Protein AF-A0A848GZ27-F1 (afdb_monomer_lite)

pLDDT: mean 89.1, std 12.74, range [47.84, 98.56]

Foldseek 3Di:
DLVVLVVQLVVLVVVLVVLVVVLVVLVVVLVVLVVVLVVLVVVVVVCPVPPPCPVVVVVSVVVSVVSVVVSVVSVVVSVVSVVVSVVSVVVSVVSVVVSVVVVVVVVVVVVVVVVVVVVVVVVVVVVVVVVVVVVVVVVPDD

Structure (mmCIF, N/CA/C/O backbone):
data_AF-A0A848GZ27-F1
#
_entry.id   AF-A0A848GZ27-F1
#
loop_
_atom_site.group_PDB
_atom_site.id
_atom_site.type_symbol
_atom_site.label_atom_id
_atom_site.label_alt_id
_atom_site.label_comp_id
_atom_site.label_asym_id
_atom_site.label_entity_id
_atom_site.label_seq_id
_atom_site.pdbx_PDB_ins_code
_atom_site.Cartn_x
_atom_site.Cartn_y
_atom_site.Cartn_z
_atom_site.occupancy
_atom_site.B_iso_or_equiv
_atom_site.auth_seq_id
_atom_site.auth_comp_id
_atom_site.auth_asym_id
_atom_site.auth_atom_id
_atom_site.pdbx_PDB_model_num
ATOM 1 N N . MET A 1 1 ? -13.636 -11.643 19.137 1.00 69.69 1 MET A N 1
ATOM 2 C CA . MET A 1 1 ? -14.334 -11.100 17.943 1.00 69.69 1 MET A CA 1
ATOM 3 C C . MET A 1 1 ? -13.747 -9.765 17.494 1.00 69.69 1 MET A C 1
ATOM 5 O O . MET A 1 1 ? -13.347 -9.686 16.342 1.00 69.69 1 MET A O 1
ATOM 9 N N . ILE A 1 2 ? -13.640 -8.748 18.364 1.00 78.25 2 ILE A N 1
ATOM 10 C CA . ILE A 1 2 ? -12.998 -7.462 18.008 1.00 78.25 2 ILE A CA 1
ATOM 11 C C . ILE A 1 2 ? -11.499 -7.630 17.752 1.00 78.25 2 ILE A C 1
ATOM 13 O O . ILE A 1 2 ? -11.055 -7.267 16.674 1.00 78.25 2 ILE A O 1
ATOM 17 N N . GLU A 1 3 ? -10.761 -8.292 18.647 1.00 78.56 3 GLU A N 1
ATOM 18 C CA . GLU A 1 3 ? -9.326 -8.584 18.450 1.00 78.56 3 GLU A CA 1
ATOM 19 C C . GLU A 1 3 ? -9.059 -9.314 17.122 1.00 78.56 3 GLU A C 1
ATOM 21 O O . GLU A 1 3 ? -8.123 -9.012 16.389 1.00 78.56 3 GLU A O 1
ATOM 26 N N . THR A 1 4 ? -9.946 -10.243 16.755 1.00 89.19 4 THR A N 1
ATOM 27 C CA . THR A 1 4 ? -9.883 -10.957 15.475 1.00 89.19 4 THR A CA 1
ATOM 28 C C . THR A 1 4 ? -10.138 -10.021 14.287 1.00 89.19 4 THR A C 1
ATOM 30 O O . THR A 1 4 ? -9.472 -10.136 13.262 1.00 89.19 4 THR A O 1
ATOM 33 N N . ALA A 1 5 ? -11.077 -9.078 14.405 1.00 87.38 5 ALA A N 1
ATOM 34 C CA . ALA A 1 5 ? -11.359 -8.084 13.369 1.00 87.38 5 ALA A CA 1
ATOM 35 C C . ALA A 1 5 ? -10.232 -7.042 13.229 1.00 87.38 5 ALA A C 1
ATOM 37 O O . ALA A 1 5 ? -9.932 -6.614 12.114 1.00 87.38 5 ALA A O 1
ATOM 38 N N . GLU A 1 6 ? -9.586 -6.667 14.334 1.00 92.00 6 GLU A N 1
ATOM 39 C CA . GLU A 1 6 ? -8.403 -5.801 14.352 1.00 92.00 6 GLU A CA 1
ATOM 40 C C . GLU A 1 6 ? -7.229 -6.475 13.646 1.00 92.00 6 GLU A C 1
ATOM 42 O O . GLU A 1 6 ? -6.689 -5.898 12.702 1.00 92.00 6 GLU A O 1
ATOM 47 N N . ALA A 1 7 ? -6.934 -7.730 13.997 1.00 93.75 7 ALA A N 1
ATOM 48 C CA . ALA A 1 7 ? -5.888 -8.515 13.348 1.00 93.75 7 ALA A CA 1
ATOM 49 C C . ALA A 1 7 ? -6.121 -8.660 11.833 1.00 93.75 7 ALA A C 1
ATOM 51 O O . ALA A 1 7 ? -5.195 -8.480 11.044 1.00 93.75 7 ALA A O 1
ATOM 52 N N . VAL A 1 8 ? -7.360 -8.927 11.400 1.00 93.00 8 VAL A N 1
ATOM 53 C CA . VAL A 1 8 ? -7.707 -9.010 9.968 1.00 93.00 8 VAL A CA 1
ATOM 54 C C . VAL A 1 8 ? -7.505 -7.663 9.262 1.00 93.00 8 VAL A C 1
ATOM 56 O O . VAL A 1 8 ? -6.967 -7.620 8.153 1.00 93.00 8 VAL A O 1
ATOM 59 N N . ARG A 1 9 ? -7.890 -6.548 9.895 1.00 95.69 9 ARG A N 1
ATOM 60 C CA . ARG A 1 9 ? -7.654 -5.198 9.359 1.00 95.69 9 ARG A CA 1
ATOM 61 C C . ARG A 1 9 ? -6.160 -4.903 9.237 1.00 95.69 9 ARG A C 1
ATOM 63 O O . ARG A 1 9 ? -5.741 -4.352 8.219 1.00 95.69 9 ARG A O 1
ATOM 70 N N . ASP A 1 10 ? -5.365 -5.265 10.238 1.00 96.12 10 ASP A N 1
ATOM 71 C CA . ASP A 1 10 ? -3.919 -5.031 10.246 1.00 96.12 10 ASP A CA 1
ATOM 72 C C . ASP A 1 10 ? -3.204 -5.865 9.182 1.00 96.12 10 ASP A C 1
ATOM 74 O O . ASP A 1 10 ? -2.379 -5.339 8.434 1.00 96.12 10 ASP A O 1
ATOM 78 N N . GLN A 1 11 ? -3.595 -7.130 9.017 1.00 96.12 11 GLN A N 1
ATOM 79 C CA . GLN A 1 11 ? -3.123 -7.970 7.915 1.00 96.12 11 GLN A CA 1
ATOM 80 C C . GLN A 1 11 ? -3.475 -7.362 6.551 1.00 96.12 11 GLN A C 1
ATOM 82 O O . GLN A 1 11 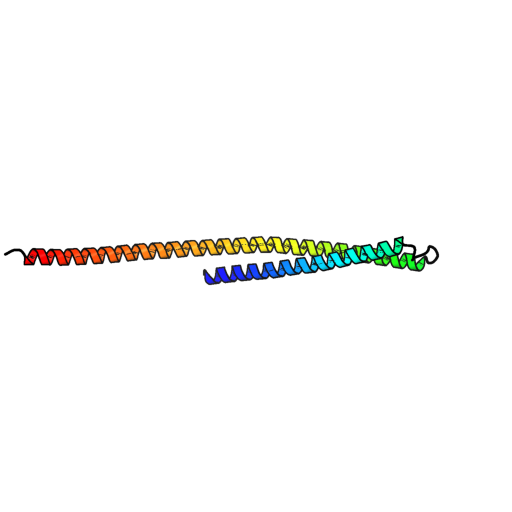? -2.624 -7.301 5.661 1.00 96.12 11 GLN A O 1
ATOM 87 N N . ALA A 1 12 ? -4.702 -6.856 6.383 1.00 96.00 12 ALA A N 1
ATOM 88 C CA . ALA A 1 12 ? -5.114 -6.205 5.143 1.00 96.00 12 ALA A CA 1
ATOM 89 C C . ALA A 1 12 ? -4.292 -4.935 4.850 1.00 96.00 12 ALA A C 1
ATOM 91 O O . ALA A 1 12 ? -3.931 -4.696 3.692 1.00 96.00 12 ALA A O 1
ATOM 92 N N . ALA A 1 13 ? -3.959 -4.154 5.883 1.00 97.19 13 ALA A N 1
ATOM 93 C CA . ALA A 1 13 ? -3.121 -2.963 5.774 1.00 97.19 13 ALA A CA 1
ATOM 94 C C . ALA A 1 13 ? -1.662 -3.307 5.431 1.00 97.19 13 ALA A C 1
ATOM 96 O O . ALA A 1 13 ? -1.078 -2.682 4.543 1.00 97.19 13 ALA A O 1
ATOM 97 N N . ALA A 1 14 ? -1.093 -4.333 6.069 1.00 98.12 14 ALA A N 1
ATOM 98 C CA . ALA A 1 14 ? 0.252 -4.820 5.771 1.00 98.12 14 ALA A CA 1
ATOM 99 C C . ALA A 1 14 ? 0.362 -5.321 4.321 1.00 98.12 14 ALA A C 1
ATOM 101 O O . ALA A 1 14 ? 1.283 -4.940 3.596 1.00 98.12 14 ALA A O 1
ATOM 102 N N . ALA A 1 15 ? -0.620 -6.098 3.856 1.00 97.44 15 ALA A N 1
ATOM 103 C CA . ALA A 1 15 ? -0.677 -6.558 2.470 1.00 97.44 15 ALA A CA 1
ATOM 104 C C . ALA A 1 15 ? -0.796 -5.391 1.471 1.00 97.44 15 ALA A C 1
ATOM 106 O O . ALA A 1 15 ? -0.139 -5.394 0.430 1.00 97.44 15 ALA A O 1
ATOM 107 N N . LEU A 1 16 ? -1.578 -4.352 1.792 1.00 98.38 16 LEU A N 1
ATOM 108 C CA . LEU A 1 16 ? -1.663 -3.148 0.962 1.00 98.38 16 LEU A CA 1
ATOM 109 C C . LEU A 1 16 ? -0.310 -2.426 0.853 1.00 98.38 16 LEU A C 1
ATOM 111 O O . LEU A 1 16 ? 0.061 -1.980 -0.234 1.00 98.38 16 LEU A O 1
ATOM 115 N N . ALA A 1 17 ? 0.430 -2.317 1.958 1.00 98.25 17 ALA A N 1
ATOM 116 C CA . ALA A 1 17 ? 1.757 -1.707 1.963 1.00 98.25 17 ALA A CA 1
ATOM 117 C C . ALA A 1 17 ? 2.737 -2.476 1.060 1.00 98.25 17 ALA A C 1
ATOM 119 O O . ALA A 1 17 ? 3.408 -1.868 0.224 1.00 98.25 17 ALA A O 1
ATOM 120 N N . GLN A 1 18 ? 2.746 -3.809 1.151 1.00 98.31 18 GLN A N 1
ATOM 121 C CA . GLN A 1 18 ? 3.568 -4.668 0.290 1.00 98.31 18 GLN A CA 1
ATOM 122 C C . GLN A 1 18 ? 3.211 -4.513 -1.195 1.00 98.31 18 GLN A C 1
ATOM 124 O O . GLN A 1 18 ? 4.099 -4.377 -2.038 1.00 98.31 18 GLN A O 1
ATOM 129 N N . LEU A 1 19 ? 1.918 -4.472 -1.536 1.00 98.25 19 LEU A N 1
ATOM 130 C CA . LEU A 1 19 ? 1.477 -4.270 -2.919 1.00 98.25 19 LEU A CA 1
ATOM 131 C C . LEU A 1 19 ? 1.902 -2.902 -3.469 1.00 98.25 19 LEU A C 1
ATOM 133 O O . LEU A 1 19 ? 2.356 -2.817 -4.609 1.00 98.25 19 LEU A O 1
ATOM 137 N N . ARG A 1 20 ? 1.810 -1.838 -2.662 1.00 98.31 20 ARG A N 1
ATOM 138 C CA . ARG A 1 20 ? 2.279 -0.496 -3.050 1.00 98.31 20 ARG A CA 1
ATOM 139 C C . ARG A 1 20 ? 3.784 -0.469 -3.300 1.00 98.31 20 ARG A C 1
ATOM 141 O O . ARG A 1 20 ? 4.222 0.110 -4.292 1.00 98.31 20 ARG A O 1
ATOM 148 N N . GLN A 1 21 ? 4.566 -1.134 -2.451 1.00 98.50 21 GLN A N 1
ATOM 149 C CA . GLN A 1 21 ? 6.005 -1.273 -2.663 1.00 98.50 21 GLN A CA 1
ATOM 150 C C . GLN A 1 21 ? 6.308 -2.025 -3.968 1.00 98.50 21 GLN A C 1
ATOM 152 O O . GLN A 1 21 ? 7.168 -1.597 -4.737 1.00 98.50 21 GLN A O 1
ATOM 157 N N . ALA A 1 22 ? 5.567 -3.096 -4.263 1.00 97.75 22 ALA A N 1
ATOM 158 C CA . ALA A 1 22 ? 5.722 -3.847 -5.505 1.00 97.75 22 ALA A CA 1
ATOM 159 C C . ALA A 1 22 ? 5.371 -3.012 -6.754 1.00 97.75 22 ALA A C 1
ATOM 161 O O . ALA A 1 22 ? 6.054 -3.125 -7.772 1.00 97.75 22 ALA A O 1
ATOM 162 N N . VAL A 1 23 ? 4.344 -2.151 -6.688 1.00 98.56 23 VAL A N 1
ATOM 163 C CA . VAL A 1 23 ? 4.041 -1.177 -7.756 1.00 98.56 23 VAL A CA 1
ATOM 164 C C . VAL A 1 23 ? 5.207 -0.206 -7.945 1.00 98.56 23 VAL A C 1
ATOM 166 O O . VAL A 1 23 ? 5.670 -0.035 -9.069 1.00 98.56 23 VAL A O 1
ATOM 169 N N . ALA A 1 24 ? 5.732 0.378 -6.864 1.00 98.38 24 ALA A N 1
ATOM 170 C CA . ALA A 1 24 ? 6.835 1.340 -6.934 1.00 98.38 24 ALA A CA 1
ATOM 171 C C . ALA A 1 24 ? 8.111 0.734 -7.549 1.00 98.38 24 ALA A C 1
ATOM 173 O O . ALA A 1 24 ? 8.764 1.353 -8.391 1.00 98.38 24 ALA A O 1
ATOM 174 N N . GLN A 1 25 ? 8.442 -0.504 -7.176 1.00 98.25 25 GLN A N 1
ATOM 175 C CA . GLN A 1 25 ? 9.552 -1.250 -7.773 1.00 98.25 25 GLN A CA 1
ATOM 176 C C . GLN A 1 25 ? 9.317 -1.506 -9.265 1.00 98.25 25 GLN A C 1
ATOM 178 O O . GLN A 1 25 ? 10.207 -1.272 -10.080 1.00 98.25 25 GLN A O 1
ATOM 183 N N . ALA A 1 26 ? 8.110 -1.936 -9.642 1.00 97.81 26 ALA A N 1
ATOM 184 C CA . ALA A 1 26 ? 7.763 -2.181 -11.036 1.00 97.81 26 ALA A CA 1
ATOM 185 C C . ALA A 1 26 ? 7.824 -0.905 -11.892 1.00 97.81 26 ALA A C 1
ATOM 187 O O . ALA A 1 26 ? 8.339 -0.949 -13.010 1.00 97.81 26 ALA A O 1
ATOM 188 N N . ALA A 1 27 ? 7.350 0.222 -11.358 1.00 98.38 27 ALA A N 1
ATOM 189 C CA . ALA A 1 27 ? 7.414 1.525 -12.011 1.00 98.38 27 ALA A CA 1
ATOM 190 C C . ALA A 1 27 ? 8.864 2.014 -12.160 1.00 98.38 27 ALA A C 1
ATOM 192 O O . ALA A 1 27 ? 9.239 2.518 -13.213 1.00 98.38 27 ALA A O 1
ATOM 193 N N . THR A 1 28 ? 9.711 1.779 -11.153 1.00 98.50 28 THR A N 1
ATOM 194 C CA . THR A 1 28 ? 11.146 2.096 -11.228 1.00 98.50 28 THR A CA 1
ATOM 195 C C . THR A 1 28 ? 11.836 1.292 -12.331 1.00 98.50 28 THR A C 1
ATOM 197 O O . THR A 1 28 ? 12.620 1.840 -13.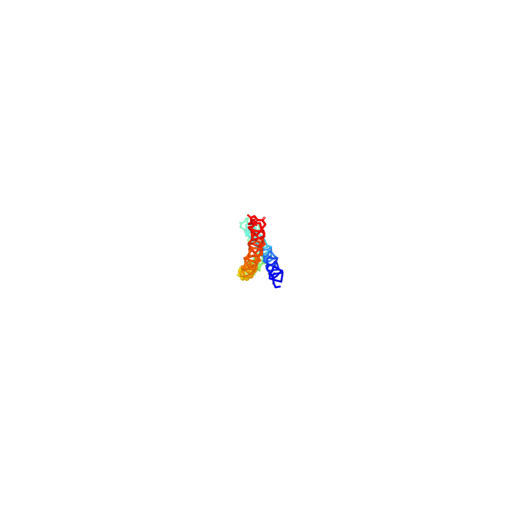101 1.00 98.50 28 THR A O 1
ATOM 200 N N . THR A 1 29 ? 11.539 -0.006 -12.447 1.00 97.81 29 THR A N 1
ATOM 201 C CA . THR A 1 29 ? 12.062 -0.836 -13.543 1.00 97.81 29 THR A CA 1
ATOM 202 C C . THR A 1 29 ? 11.572 -0.348 -14.904 1.00 97.81 29 THR A C 1
ATOM 204 O O . THR A 1 29 ? 12.365 -0.281 -15.839 1.00 97.81 29 THR A O 1
ATOM 207 N N . LEU A 1 30 ? 10.294 0.026 -15.016 1.00 98.44 30 LEU A N 1
ATOM 208 C CA . LEU A 1 30 ? 9.743 0.592 -16.246 1.00 98.44 30 LEU A CA 1
ATOM 209 C C . LEU A 1 30 ? 10.493 1.862 -16.661 1.00 98.44 30 LEU A C 1
ATOM 211 O O . LEU A 1 30 ? 10.924 1.955 -17.808 1.00 98.44 30 LEU A O 1
ATOM 215 N N . GLN A 1 31 ? 10.698 2.785 -15.720 1.00 98.25 31 GLN A N 1
ATOM 216 C CA . GLN A 1 31 ? 11.425 4.025 -15.972 1.00 98.25 31 GLN A CA 1
ATOM 217 C C . GLN A 1 31 ? 12.839 3.738 -16.487 1.00 98.25 31 GLN A C 1
ATOM 219 O O . GLN A 1 31 ? 13.233 4.263 -17.521 1.00 98.25 31 GLN A O 1
ATOM 224 N N . ARG A 1 32 ? 13.568 2.817 -15.843 1.00 97.62 32 ARG A N 1
ATOM 225 C CA . ARG A 1 32 ? 14.916 2.421 -16.285 1.00 97.62 32 ARG A CA 1
ATOM 226 C C . ARG A 1 32 ? 14.937 1.881 -17.715 1.00 97.62 32 ARG A C 1
ATOM 228 O O . ARG A 1 32 ? 15.853 2.200 -18.464 1.00 97.62 32 ARG A O 1
ATOM 235 N N . LEU A 1 33 ? 13.950 1.067 -18.099 1.00 96.81 33 LEU A N 1
ATOM 236 C CA . LEU A 1 33 ? 13.850 0.554 -19.470 1.00 96.81 33 LEU A CA 1
ATOM 237 C C . LEU A 1 33 ? 13.580 1.683 -20.474 1.00 96.81 33 LEU A C 1
ATOM 239 O O . LEU A 1 33 ? 14.169 1.694 -21.552 1.00 96.81 33 LEU A O 1
ATOM 243 N N . GLN A 1 34 ? 12.718 2.637 -20.117 1.00 97.00 34 GLN A N 1
ATOM 244 C CA . GLN A 1 34 ? 12.396 3.795 -20.954 1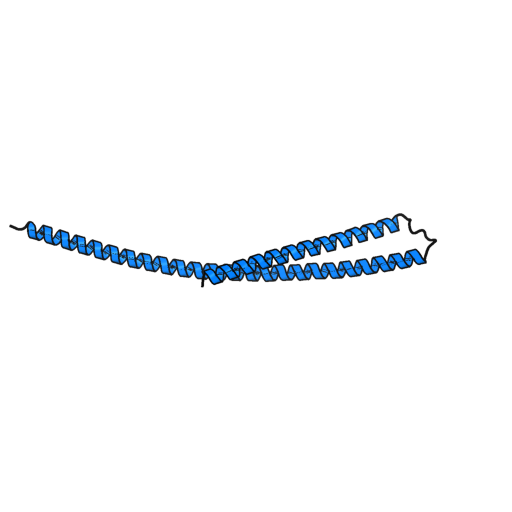.00 97.00 34 GLN A CA 1
ATOM 245 C C . GLN A 1 34 ? 13.593 4.740 -21.116 1.00 97.00 34 GLN A C 1
ATOM 247 O O . GLN A 1 34 ? 13.879 5.160 -22.237 1.00 97.00 34 GLN A O 1
ATOM 252 N N . ASP A 1 35 ? 14.321 5.013 -20.033 1.00 96.31 35 ASP A N 1
ATOM 253 C CA . ASP A 1 35 ? 15.534 5.836 -20.050 1.00 96.31 35 ASP A CA 1
ATOM 254 C C . ASP A 1 35 ? 16.609 5.190 -20.928 1.00 96.31 35 ASP A C 1
ATOM 256 O O . ASP A 1 35 ? 17.158 5.825 -21.829 1.00 96.31 35 ASP A O 1
ATOM 260 N N . PHE A 1 36 ? 16.848 3.890 -20.732 1.00 94.12 36 PHE A N 1
ATOM 261 C CA . PHE A 1 36 ? 17.817 3.139 -21.522 1.00 94.12 36 PHE A CA 1
ATOM 262 C C . PHE A 1 36 ? 17.446 3.110 -23.011 1.00 94.12 36 PHE A C 1
ATOM 264 O O . PHE A 1 36 ? 18.302 3.275 -23.880 1.00 94.12 36 PHE A O 1
ATOM 271 N N . ARG A 1 37 ? 16.153 2.981 -23.331 1.00 92.44 37 ARG A N 1
ATOM 272 C CA . ARG A 1 37 ? 15.663 3.081 -24.709 1.00 92.44 37 ARG A CA 1
ATOM 273 C C . ARG A 1 37 ? 15.944 4.454 -25.315 1.00 92.44 37 ARG A C 1
ATOM 275 O O . ARG A 1 37 ? 16.412 4.533 -26.451 1.00 92.44 37 ARG A O 1
ATOM 282 N N . ALA A 1 38 ? 15.644 5.527 -24.586 1.00 92.19 38 ALA A N 1
ATOM 283 C CA . ALA A 1 38 ? 15.886 6.888 -25.050 1.00 92.19 38 ALA A CA 1
ATOM 284 C C . ALA A 1 38 ? 17.378 7.116 -25.334 1.00 92.19 38 ALA A C 1
ATOM 286 O O . ALA A 1 38 ? 17.736 7.671 -26.374 1.00 92.19 38 ALA A O 1
ATOM 287 N N . GLU A 1 39 ? 18.246 6.601 -24.464 1.00 90.12 39 GLU A N 1
ATOM 288 C CA . GLU A 1 39 ? 19.693 6.635 -24.645 1.00 90.12 39 GLU A CA 1
ATOM 289 C C . GLU A 1 39 ? 20.142 5.861 -25.895 1.00 90.12 39 GLU A C 1
ATOM 291 O O . GLU A 1 39 ? 20.939 6.372 -26.688 1.00 90.12 39 GLU A O 1
ATOM 296 N N . CYS A 1 40 ? 19.604 4.655 -26.119 1.00 86.38 40 CYS A N 1
ATOM 297 C CA . CYS A 1 40 ? 19.878 3.892 -27.335 1.00 86.38 40 CYS A CA 1
ATOM 298 C C . CYS A 1 40 ? 19.528 4.701 -28.588 1.00 86.38 40 CYS A C 1
ATOM 300 O O . CYS A 1 40 ? 20.340 4.762 -29.514 1.00 86.38 40 CYS A O 1
ATOM 302 N N . LEU A 1 41 ? 18.344 5.319 -28.632 1.00 86.00 41 LEU A N 1
ATOM 303 C CA . LEU A 1 41 ? 17.882 6.093 -29.787 1.00 86.00 41 LEU A CA 1
ATOM 304 C C . LEU A 1 41 ? 18.738 7.344 -30.017 1.00 86.00 41 LEU A C 1
ATOM 306 O O . LEU A 1 41 ? 19.143 7.598 -31.153 1.00 86.00 41 LEU A O 1
ATOM 310 N N . ALA A 1 42 ? 19.096 8.068 -28.955 1.00 86.00 42 ALA A N 1
ATOM 311 C CA . ALA A 1 42 ? 19.969 9.238 -29.041 1.00 86.00 42 ALA A CA 1
ATOM 312 C C . ALA A 1 42 ? 21.350 8.894 -29.629 1.00 86.00 42 ALA A C 1
ATOM 314 O O . ALA A 1 42 ? 21.843 9.604 -30.506 1.00 86.00 42 ALA A O 1
ATOM 315 N N . ARG A 1 43 ? 21.947 7.765 -29.216 1.00 78.31 43 ARG A N 1
ATOM 316 C CA . ARG A 1 43 ? 23.229 7.281 -29.761 1.00 78.31 43 ARG A CA 1
ATOM 317 C C . ARG A 1 43 ? 23.145 6.934 -31.252 1.00 78.31 43 ARG A C 1
ATOM 319 O O . ARG A 1 43 ? 24.117 7.148 -31.969 1.00 78.31 43 ARG A O 1
ATOM 326 N N . SER A 1 44 ? 22.003 6.430 -31.727 1.00 71.19 44 SER A N 1
ATOM 327 C CA . SER A 1 44 ? 21.804 6.147 -33.159 1.00 71.19 44 SER A CA 1
ATOM 328 C C . SER A 1 44 ? 21.651 7.418 -34.000 1.00 71.19 44 SER A C 1
ATOM 330 O O . SER A 1 44 ? 22.234 7.511 -35.078 1.00 71.19 44 SER A O 1
ATOM 332 N N . ALA A 1 45 ? 20.937 8.424 -33.483 1.00 65.31 45 ALA A N 1
ATOM 333 C CA . ALA A 1 45 ? 20.732 9.704 -34.158 1.00 65.31 45 ALA A CA 1
ATOM 334 C C . ALA A 1 45 ? 22.024 10.537 -34.253 1.00 65.31 45 ALA A C 1
ATOM 336 O O . ALA A 1 45 ? 22.192 11.302 -35.198 1.00 65.31 45 ALA A O 1
ATOM 337 N N . ALA A 1 46 ? 22.958 10.354 -33.312 1.00 63.16 46 ALA A N 1
ATOM 338 C CA . ALA A 1 46 ? 24.262 11.021 -33.290 1.00 63.16 46 ALA A CA 1
ATOM 339 C C . ALA A 1 46 ? 25.270 10.505 -34.347 1.00 63.16 46 ALA A C 1
ATOM 341 O O . ALA A 1 46 ? 26.414 10.953 -34.363 1.00 63.16 46 ALA A O 1
ATOM 342 N N . GLY A 1 47 ? 24.871 9.588 -35.240 1.00 57.62 47 GLY A N 1
ATOM 343 C CA . GLY A 1 47 ? 25.659 9.201 -36.419 1.00 57.62 47 GLY A CA 1
ATOM 344 C C . GLY A 1 47 ? 26.771 8.175 -36.174 1.00 57.62 47 GLY A C 1
ATOM 345 O O . GLY A 1 47 ? 27.539 7.884 -37.087 1.00 57.62 47 GLY A O 1
ATOM 346 N N . THR A 1 48 ? 26.860 7.591 -34.975 1.00 55.72 48 THR A N 1
ATOM 347 C CA . THR A 1 48 ? 27.907 6.610 -34.625 1.00 55.72 48 THR A CA 1
ATOM 348 C C . THR A 1 48 ? 27.739 5.270 -35.355 1.00 55.72 48 THR A C 1
ATOM 350 O O . THR A 1 48 ? 28.719 4.571 -35.597 1.00 55.72 48 THR A O 1
ATOM 353 N N . LEU A 1 49 ? 26.511 4.917 -35.751 1.00 56.62 49 LEU A N 1
ATOM 354 C CA . LEU A 1 49 ? 26.221 3.816 -36.675 1.00 56.62 49 LEU A CA 1
ATOM 355 C C . LEU A 1 49 ? 26.168 4.391 -38.098 1.00 56.62 49 LEU A C 1
ATOM 357 O O . LEU A 1 49 ? 25.094 4.643 -38.641 1.00 56.62 49 LEU A O 1
ATOM 361 N N . GLY A 1 50 ? 27.336 4.699 -38.663 1.00 54.19 50 GLY A N 1
ATOM 362 C CA . GLY A 1 50 ? 27.453 5.205 -40.030 1.00 54.19 50 GLY A CA 1
ATOM 363 C C . GLY A 1 50 ? 26.841 4.242 -41.056 1.00 54.19 50 GLY A C 1
ATOM 364 O O . GLY A 1 50 ? 26.819 3.029 -40.854 1.00 54.19 50 GLY A O 1
ATOM 365 N N . ALA A 1 51 ? 26.380 4.786 -42.187 1.00 53.72 51 ALA A N 1
ATOM 366 C CA . ALA A 1 51 ? 25.714 4.080 -43.293 1.00 53.72 51 ALA A CA 1
ATOM 367 C C . ALA A 1 51 ? 26.515 2.917 -43.937 1.00 53.72 51 ALA A C 1
ATOM 369 O O . ALA A 1 51 ? 26.045 2.291 -44.883 1.00 53.72 51 ALA A O 1
ATOM 370 N N . THR A 1 52 ? 27.719 2.629 -43.445 1.00 55.62 52 THR A N 1
ATOM 371 C CA . THR A 1 52 ? 28.666 1.634 -43.954 1.00 55.62 52 THR A CA 1
ATOM 372 C C . THR A 1 52 ? 28.590 0.265 -43.265 1.00 55.62 52 THR A C 1
ATOM 374 O O . THR A 1 52 ? 29.151 -0.683 -43.808 1.00 55.62 52 THR A O 1
ATOM 377 N N . ASP A 1 53 ? 27.874 0.113 -42.141 1.00 66.50 53 ASP A N 1
ATOM 378 C CA . ASP A 1 53 ? 27.688 -1.184 -41.456 1.00 66.50 53 ASP A CA 1
ATOM 379 C C . ASP A 1 53 ? 26.201 -1.585 -41.344 1.00 66.50 53 ASP A C 1
ATOM 381 O O . ASP A 1 53 ? 25.529 -1.399 -40.324 1.00 66.50 53 ASP A O 1
ATOM 385 N N . GLY A 1 54 ? 25.665 -2.147 -42.432 1.00 64.88 54 GLY A N 1
ATOM 386 C CA . GLY A 1 54 ? 24.272 -2.606 -42.505 1.00 64.88 54 GLY A CA 1
ATOM 387 C C . GLY A 1 54 ? 23.939 -3.773 -41.563 1.00 64.88 54 GLY A C 1
ATOM 388 O O . GLY A 1 54 ? 22.792 -3.896 -41.128 1.00 64.88 54 GLY A O 1
ATOM 389 N N . ALA A 1 55 ? 24.925 -4.601 -41.198 1.00 69.56 55 ALA A N 1
ATOM 390 C CA . ALA A 1 55 ? 24.732 -5.702 -40.253 1.00 69.56 55 ALA A CA 1
ATOM 391 C C . ALA A 1 55 ? 24.595 -5.178 -38.812 1.00 69.56 55 ALA A C 1
ATOM 393 O O . ALA A 1 55 ? 23.701 -5.613 -38.076 1.00 69.56 55 ALA A O 1
ATOM 394 N N . GLY A 1 56 ? 25.412 -4.187 -38.435 1.00 72.00 56 GLY A N 1
ATOM 395 C CA . GLY A 1 56 ? 25.301 -3.481 -37.157 1.00 72.00 5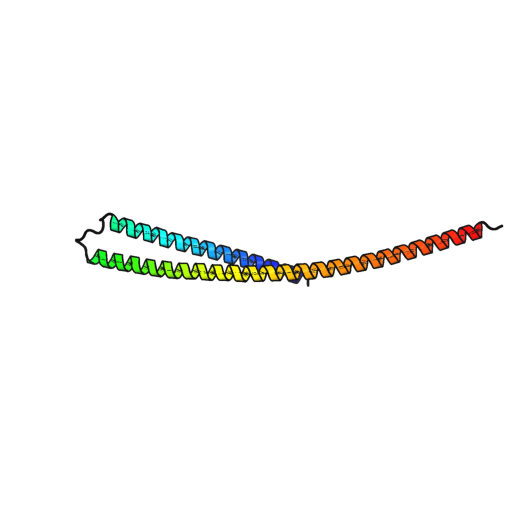6 GLY A CA 1
ATOM 396 C C . GLY A 1 56 ? 23.959 -2.759 -36.988 1.00 72.00 56 GLY A C 1
ATOM 397 O O . GLY A 1 56 ? 23.321 -2.868 -35.936 1.00 72.00 56 GLY A O 1
ATOM 398 N N . LEU A 1 57 ? 23.470 -2.099 -38.045 1.00 76.12 57 LEU A N 1
ATOM 399 C CA . LEU A 1 57 ? 22.178 -1.404 -38.028 1.00 76.12 57 LEU A CA 1
ATOM 400 C C . LEU A 1 57 ? 20.993 -2.364 -37.819 1.00 76.12 57 LEU A C 1
ATOM 402 O O . LEU A 1 57 ? 20.101 -2.080 -37.017 1.00 76.12 57 LEU A O 1
ATOM 406 N N . GLN A 1 58 ? 20.984 -3.518 -38.495 1.00 79.12 58 GLN A N 1
ATOM 407 C CA . GLN A 1 58 ? 19.914 -4.511 -38.350 1.00 79.12 58 GLN A CA 1
ATOM 408 C C . GLN A 1 58 ? 19.899 -5.140 -36.946 1.00 79.12 58 GLN A C 1
ATOM 410 O O . GLN A 1 58 ? 18.833 -5.308 -36.345 1.00 79.12 58 GLN A O 1
ATOM 415 N N . GLY A 1 59 ? 21.076 -5.458 -36.394 1.00 82.75 59 GLY A N 1
ATOM 416 C CA . GLY A 1 59 ? 21.207 -5.956 -35.022 1.00 82.75 59 GLY A CA 1
ATOM 417 C C . GLY A 1 59 ? 20.693 -4.951 -33.988 1.00 82.75 59 GLY A C 1
ATOM 418 O O . GLY A 1 59 ? 19.946 -5.321 -33.078 1.00 82.75 59 GLY A O 1
ATOM 419 N N . TYR A 1 60 ? 21.021 -3.672 -34.178 1.00 82.62 60 TYR A N 1
ATOM 420 C CA . TYR A 1 60 ? 20.545 -2.571 -33.345 1.00 82.62 60 TYR A CA 1
ATOM 421 C C . TYR A 1 60 ? 19.016 -2.417 -33.392 1.00 82.62 60 TYR A C 1
ATOM 423 O O . TYR A 1 60 ? 18.371 -2.396 -32.343 1.00 82.62 60 TYR A O 1
ATOM 431 N N . GLN A 1 61 ? 18.410 -2.390 -34.585 1.00 83.25 61 GLN A N 1
ATOM 432 C CA . GLN A 1 61 ? 16.949 -2.296 -34.730 1.00 83.25 61 GLN A CA 1
ATOM 433 C C . GLN A 1 61 ? 16.230 -3.460 -34.037 1.00 83.25 61 GLN A C 1
ATOM 435 O O . GLN A 1 61 ? 15.236 -3.257 -33.339 1.00 83.25 61 GLN A O 1
ATOM 440 N N . ARG A 1 62 ? 16.765 -4.682 -34.162 1.00 88.06 62 ARG A N 1
ATOM 441 C CA . ARG A 1 62 ? 16.221 -5.861 -33.475 1.00 88.06 62 ARG A CA 1
ATOM 442 C C . ARG A 1 62 ? 16.315 -5.739 -31.953 1.00 88.06 62 ARG A C 1
ATOM 444 O O . ARG A 1 62 ? 15.402 -6.170 -31.252 1.00 88.06 62 ARG A O 1
ATOM 451 N N . PHE A 1 63 ? 17.408 -5.181 -31.436 1.00 87.88 63 PHE A N 1
ATOM 452 C CA . PHE A 1 63 ? 17.573 -4.945 -30.004 1.00 87.88 63 PHE A CA 1
ATOM 453 C C . PHE A 1 63 ? 16.561 -3.924 -29.472 1.00 87.88 63 PHE A C 1
ATOM 455 O O . PHE A 1 63 ? 15.896 -4.202 -28.476 1.00 87.88 63 PHE A O 1
ATOM 462 N N . VAL A 1 64 ? 16.386 -2.795 -30.169 1.00 89.19 64 VAL A N 1
ATOM 463 C CA . VAL A 1 64 ? 15.381 -1.780 -29.813 1.00 89.19 64 VAL A CA 1
ATOM 464 C C . VAL A 1 64 ? 13.970 -2.372 -29.841 1.00 89.19 64 VAL A C 1
ATOM 466 O O . VAL A 1 64 ? 13.211 -2.153 -28.902 1.00 89.19 64 VAL A O 1
ATOM 469 N N . GLY A 1 65 ? 13.641 -3.199 -30.839 1.00 92.12 65 GLY A N 1
ATOM 470 C CA . GLY A 1 65 ? 12.348 -3.891 -30.896 1.00 92.12 65 GLY A CA 1
ATOM 471 C C . GLY A 1 65 ? 12.086 -4.788 -29.678 1.00 92.12 65 GLY A C 1
ATOM 472 O O . GLY A 1 65 ? 11.018 -4.721 -29.077 1.00 92.12 65 GLY A O 1
ATOM 473 N N . ARG A 1 66 ? 13.085 -5.562 -29.233 1.00 94.81 66 ARG A N 1
ATOM 474 C CA . ARG A 1 66 ? 12.968 -6.365 -27.998 1.00 94.81 66 ARG A CA 1
ATOM 475 C C . ARG A 1 66 ? 12.814 -5.501 -26.747 1.00 94.81 66 ARG A C 1
ATOM 477 O O . ARG A 1 66 ? 12.128 -5.898 -25.808 1.00 94.81 66 ARG A O 1
ATOM 484 N N . LEU A 1 67 ? 13.471 -4.343 -26.710 1.00 94.81 67 LEU A N 1
ATOM 485 C CA . LEU A 1 67 ? 13.350 -3.406 -25.597 1.00 94.81 67 LEU A CA 1
ATOM 486 C C . LEU A 1 67 ? 11.939 -2.801 -25.536 1.00 94.81 67 LEU A C 1
ATOM 488 O O . LEU A 1 67 ? 11.381 -2.678 -24.449 1.00 94.81 67 LEU A O 1
ATOM 492 N N . ASP A 1 68 ? 11.335 -2.512 -26.690 1.00 96.25 68 ASP A N 1
ATOM 493 C CA . ASP A 1 68 ? 9.946 -2.053 -26.796 1.00 96.25 68 ASP A CA 1
ATOM 494 C C . ASP A 1 68 ? 8.946 -3.101 -26.308 1.00 96.25 68 ASP A C 1
ATOM 496 O O . ASP A 1 68 ? 8.048 -2.783 -25.522 1.00 96.25 68 ASP A O 1
ATOM 500 N N . GLU A 1 69 ? 9.141 -4.364 -26.687 1.00 97.62 69 GLU A N 1
ATOM 501 C CA . GLU A 1 69 ? 8.351 -5.482 -26.163 1.00 97.62 69 GLU A CA 1
ATOM 502 C C . GLU A 1 69 ? 8.479 -5.595 -24.635 1.00 97.62 69 GLU A C 1
ATOM 504 O O . GLU A 1 69 ? 7.475 -5.703 -23.927 1.00 97.62 69 GLU A O 1
ATOM 509 N N . ALA A 1 70 ? 9.702 -5.507 -24.100 1.00 97.25 70 ALA A N 1
ATOM 510 C CA . ALA A 1 70 ? 9.946 -5.562 -22.660 1.00 97.25 70 ALA A CA 1
ATOM 511 C C . ALA A 1 70 ? 9.282 -4.396 -21.906 1.00 97.25 70 ALA A C 1
ATOM 513 O O . ALA A 1 70 ? 8.698 -4.602 -20.839 1.00 97.25 70 ALA A O 1
ATOM 514 N N . ILE A 1 71 ? 9.321 -3.182 -22.464 1.00 98.31 71 ILE A N 1
ATOM 515 C CA . ILE A 1 71 ? 8.629 -2.008 -21.916 1.00 98.31 71 ILE A CA 1
ATOM 516 C C . ILE A 1 71 ? 7.117 -2.242 -21.901 1.00 98.31 71 ILE A C 1
ATOM 518 O O . ILE A 1 71 ? 6.480 -2.004 -20.874 1.00 98.31 71 ILE A O 1
ATOM 522 N N . ALA A 1 72 ? 6.536 -2.741 -22.994 1.00 98.38 72 ALA A N 1
ATOM 523 C CA . ALA A 1 72 ? 5.101 -3.007 -23.077 1.00 98.38 72 ALA A CA 1
ATOM 524 C C . ALA A 1 72 ? 4.643 -4.043 -22.033 1.00 98.38 72 ALA A C 1
ATOM 526 O O . ALA A 1 72 ? 3.647 -3.826 -21.331 1.00 98.38 72 ALA A O 1
ATOM 527 N N . LEU A 1 73 ? 5.407 -5.129 -21.868 1.00 98.25 73 LEU A N 1
ATOM 528 C CA . LEU A 1 73 ? 5.164 -6.140 -20.835 1.00 98.25 73 LEU A CA 1
ATOM 529 C C . LEU A 1 73 ? 5.263 -5.541 -19.428 1.00 98.25 73 LEU A C 1
ATOM 531 O O . LEU A 1 73 ? 4.379 -5.747 -18.594 1.00 98.25 73 LEU A O 1
ATOM 535 N N . GLN A 1 74 ? 6.297 -4.740 -19.165 1.00 98.00 74 GLN A N 1
ATOM 536 C CA . GLN A 1 74 ? 6.485 -4.112 -17.861 1.00 98.00 74 GLN A CA 1
ATOM 537 C C . GLN A 1 74 ? 5.368 -3.107 -17.539 1.00 98.00 74 GLN A C 1
ATOM 539 O O . GLN A 1 74 ? 4.898 -3.056 -16.402 1.00 98.00 74 GLN A O 1
ATOM 544 N N . GLN A 1 75 ? 4.883 -2.348 -18.526 1.00 98.56 75 GLN A N 1
ATOM 545 C CA . GLN A 1 75 ? 3.723 -1.466 -18.366 1.00 98.56 75 GLN A CA 1
ATOM 546 C C . GLN A 1 75 ? 2.457 -2.244 -17.997 1.00 98.56 75 GLN A C 1
ATOM 548 O O . GLN A 1 75 ? 1.695 -1.814 -17.128 1.00 98.56 75 GLN A O 1
ATOM 553 N N . GLN A 1 76 ? 2.216 -3.391 -18.638 1.00 98.44 76 GLN A N 1
ATOM 554 C CA . GLN A 1 76 ? 1.085 -4.251 -18.291 1.00 98.44 76 GLN A CA 1
ATOM 555 C C . GLN A 1 76 ? 1.202 -4.776 -16.858 1.00 98.44 76 GLN A C 1
ATOM 557 O O . GLN A 1 76 ? 0.215 -4.783 -16.121 1.00 98.44 76 GLN A O 1
ATOM 562 N N . GLU A 1 77 ? 2.404 -5.161 -16.439 1.00 97.88 77 GLU A N 1
ATOM 563 C CA . GLU A 1 77 ? 2.665 -5.622 -15.080 1.00 97.88 77 GLU A CA 1
ATOM 564 C C . GLU A 1 77 ? 2.489 -4.516 -14.028 1.00 97.88 77 GLU A C 1
ATOM 566 O O . GLU A 1 77 ? 1.946 -4.784 -12.954 1.00 97.88 77 GLU A O 1
ATOM 571 N N . VAL A 1 78 ? 2.871 -3.267 -14.323 1.00 98.56 78 VAL A N 1
ATOM 572 C CA . VAL A 1 78 ? 2.557 -2.108 -13.463 1.00 98.56 78 VAL A CA 1
ATOM 573 C C . VAL A 1 78 ? 1.042 -1.959 -13.312 1.00 98.56 78 VAL A C 1
ATOM 575 O O . VAL A 1 78 ? 0.546 -2.033 -12.188 1.00 98.56 78 VAL A O 1
ATOM 578 N N . ARG A 1 79 ? 0.295 -1.886 -14.425 1.00 98.50 79 ARG A N 1
ATOM 579 C CA . ARG A 1 79 ? -1.176 -1.757 -14.406 1.00 98.50 79 ARG A CA 1
ATOM 580 C C . ARG A 1 79 ? -1.854 -2.882 -13.623 1.00 98.50 79 ARG A C 1
ATOM 582 O O . ARG A 1 79 ? -2.770 -2.652 -12.838 1.00 98.50 79 ARG A O 1
ATOM 589 N N . ARG A 1 80 ? -1.389 -4.121 -13.800 1.00 98.25 80 ARG A N 1
ATOM 590 C CA . ARG A 1 80 ? -1.908 -5.291 -13.079 1.00 98.25 80 ARG A CA 1
ATOM 591 C C . ARG A 1 80 ? -1.681 -5.177 -11.571 1.00 98.25 80 ARG A C 1
ATOM 593 O O . ARG A 1 80 ? -2.562 -5.534 -10.788 1.00 98.25 80 ARG A O 1
ATOM 600 N N . ARG A 1 81 ? -0.505 -4.707 -11.145 1.00 98.00 81 ARG A N 1
ATOM 601 C CA . ARG A 1 81 ? -0.200 -4.498 -9.721 1.00 98.00 81 ARG A CA 1
ATOM 602 C C . ARG A 1 81 ? -1.003 -3.332 -9.141 1.00 98.00 81 ARG A C 1
ATOM 604 O O . ARG A 1 81 ? -1.488 -3.450 -8.020 1.00 98.00 81 ARG A O 1
ATOM 611 N N . GLU A 1 82 ? -1.212 -2.262 -9.901 1.00 98.38 82 GLU A N 1
ATOM 612 C CA . GLU A 1 82 ? -2.067 -1.136 -9.504 1.00 98.38 82 GLU A CA 1
ATOM 613 C C . GLU A 1 82 ? -3.524 -1.566 -9.296 1.00 98.38 82 GLU A C 1
ATOM 615 O O . GLU A 1 82 ? -4.121 -1.227 -8.275 1.00 98.38 82 GLU A O 1
ATOM 620 N N . ALA A 1 83 ? -4.073 -2.396 -10.189 1.00 98.38 83 ALA A N 1
ATOM 621 C CA . ALA A 1 83 ? -5.413 -2.960 -10.016 1.00 98.38 83 ALA A CA 1
ATOM 622 C C . ALA A 1 83 ? -5.532 -3.779 -8.714 1.00 98.38 83 ALA A C 1
ATOM 624 O O . ALA A 1 83 ? -6.504 -3.642 -7.972 1.00 98.38 83 ALA A O 1
ATOM 625 N N . ARG A 1 84 ? -4.504 -4.568 -8.367 1.00 98.00 84 ARG A N 1
ATOM 626 C CA . ARG A 1 84 ? -4.456 -5.299 -7.084 1.00 98.00 84 ARG A CA 1
ATOM 627 C C . ARG A 1 84 ? -4.390 -4.368 -5.876 1.00 98.00 84 ARG A C 1
ATOM 629 O O . ARG A 1 84 ? -4.990 -4.665 -4.846 1.00 98.00 84 ARG A O 1
ATOM 636 N N . VAL A 1 85 ? -3.673 -3.247 -5.981 1.00 98.44 85 VAL A N 1
ATOM 637 C CA . VAL A 1 85 ? -3.655 -2.215 -4.933 1.00 98.44 85 VAL A CA 1
ATOM 638 C C . VAL A 1 85 ? -5.060 -1.651 -4.719 1.00 98.44 85 VAL A C 1
ATOM 640 O O . VAL A 1 85 ? -5.472 -1.512 -3.570 1.00 98.44 85 VAL A O 1
ATOM 643 N N . GLN A 1 86 ? -5.800 -1.356 -5.790 1.00 98.25 86 GLN A N 1
ATOM 644 C CA . GLN A 1 86 ? -7.177 -0.857 -5.694 1.00 98.25 86 GLN A CA 1
ATOM 645 C C . GLN A 1 86 ? -8.108 -1.884 -5.037 1.00 98.25 86 GLN A C 1
ATOM 647 O O . GLN A 1 86 ? -8.825 -1.549 -4.096 1.00 98.25 86 GLN A O 1
ATOM 652 N N . GLU A 1 87 ? -8.042 -3.149 -5.453 1.00 97.94 87 GLU A N 1
ATOM 653 C CA . GLU A 1 87 ? -8.827 -4.225 -4.838 1.00 97.94 87 GLU A CA 1
ATOM 654 C C . GLU A 1 87 ? -8.523 -4.362 -3.336 1.00 97.94 87 GLU A C 1
ATOM 656 O O . GLU A 1 87 ? -9.430 -4.433 -2.503 1.00 97.94 87 GLU A O 1
ATOM 661 N N . GLN A 1 88 ? -7.242 -4.336 -2.961 1.00 97.88 88 GLN A N 1
ATOM 662 C CA . GLN A 1 88 ? -6.838 -4.453 -1.564 1.00 97.88 88 GLN A CA 1
ATOM 663 C C . GLN A 1 88 ? -7.247 -3.230 -0.726 1.00 97.88 88 GLN A C 1
ATOM 665 O O . GLN A 1 88 ? -7.553 -3.377 0.458 1.00 97.88 88 GLN A O 1
ATOM 670 N N . GLN A 1 89 ? -7.296 -2.032 -1.318 1.00 98.19 89 GLN A N 1
ATOM 671 C CA . GLN A 1 89 ? -7.828 -0.841 -0.647 1.00 98.19 89 GLN A CA 1
ATOM 672 C C . GLN A 1 89 ? -9.305 -1.011 -0.290 1.00 98.19 89 GLN A C 1
ATOM 674 O O . GLN A 1 89 ? -9.684 -0.706 0.840 1.00 98.19 89 GLN A O 1
ATOM 679 N N . LEU A 1 90 ? -10.118 -1.545 -1.206 1.00 98.06 90 LEU A N 1
ATOM 680 C CA . LEU A 1 90 ? -11.530 -1.829 -0.939 1.00 98.06 90 LEU A CA 1
ATOM 681 C C . LEU A 1 90 ? -11.681 -2.854 0.192 1.00 98.06 90 LEU A C 1
ATOM 683 O O . LEU A 1 90 ? -12.425 -2.622 1.144 1.00 98.06 90 LEU A O 1
ATOM 687 N N . ARG A 1 91 ? -10.894 -3.937 0.165 1.00 96.56 91 ARG A N 1
ATOM 688 C CA . ARG A 1 91 ? -10.883 -4.941 1.244 1.00 96.56 91 ARG A CA 1
ATOM 689 C C . ARG A 1 91 ? -10.518 -4.334 2.600 1.00 96.56 91 ARG A C 1
ATOM 691 O O . ARG A 1 91 ? -11.150 -4.650 3.608 1.00 96.56 91 ARG A O 1
ATOM 698 N N . LEU A 1 92 ? -9.524 -3.446 2.643 1.00 97.62 92 LEU A N 1
ATOM 699 C CA . LEU A 1 92 ? -9.138 -2.758 3.874 1.00 97.62 92 LEU A CA 1
ATOM 700 C C . LEU A 1 92 ? -10.276 -1.873 4.408 1.00 97.62 92 LEU A C 1
ATOM 702 O O . LEU A 1 92 ? -10.558 -1.911 5.606 1.00 97.62 92 LEU A O 1
ATOM 706 N N . GLN A 1 93 ? -10.957 -1.126 3.534 1.00 97.81 93 GLN A N 1
ATOM 707 C CA . GLN A 1 93 ? -12.117 -0.309 3.911 1.00 97.81 93 GLN A CA 1
ATOM 708 C C . GLN A 1 93 ? -13.251 -1.168 4.489 1.00 97.81 93 GLN A C 1
ATOM 710 O O . GLN A 1 93 ? -13.843 -0.821 5.511 1.00 97.81 93 GLN A O 1
ATOM 715 N N . GLU A 1 94 ? -13.529 -2.329 3.893 1.00 96.75 94 GLU A N 1
ATOM 716 C CA . GLU A 1 94 ? -14.531 -3.260 4.418 1.00 96.75 94 GLU A CA 1
ATOM 717 C C . GLU A 1 94 ? -14.161 -3.810 5.798 1.00 96.75 94 GLU A C 1
ATOM 719 O O . GLU A 1 94 ? -15.026 -3.899 6.676 1.00 96.75 94 GLU A O 1
ATOM 724 N N . CYS A 1 95 ? -12.887 -4.154 6.011 1.00 94.94 95 CYS A N 1
ATOM 725 C CA . CYS A 1 95 ? -12.391 -4.607 7.311 1.00 94.94 95 CYS A CA 1
ATOM 726 C C . CYS A 1 95 ? -12.539 -3.510 8.373 1.00 94.94 95 CYS A C 1
ATOM 728 O O . CYS A 1 95 ? -13.036 -3.778 9.466 1.00 94.94 95 CYS A 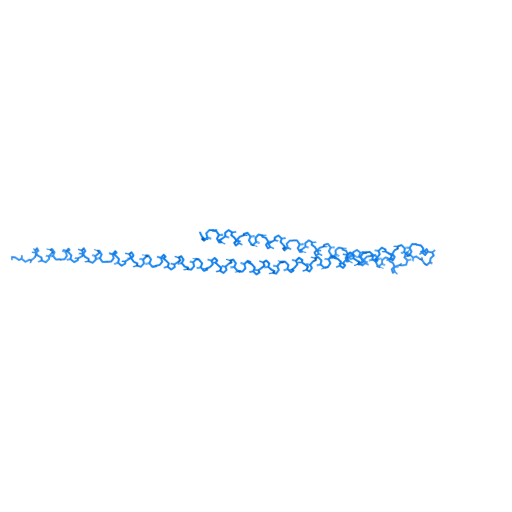O 1
ATOM 730 N N . GLN A 1 96 ? -12.189 -2.265 8.033 1.00 95.56 96 GLN A N 1
ATOM 731 C CA . GLN A 1 96 ? -12.372 -1.107 8.913 1.00 95.56 96 GLN A CA 1
ATOM 732 C C . GLN A 1 96 ? -13.848 -0.891 9.267 1.00 95.56 96 GLN A C 1
ATOM 734 O O . GLN A 1 96 ? -14.179 -0.724 10.439 1.00 95.56 96 GLN A O 1
ATOM 739 N N . ARG A 1 97 ? -14.753 -0.970 8.283 1.00 96.44 97 ARG A N 1
ATOM 740 C CA . ARG A 1 97 ? -16.199 -0.839 8.514 1.00 96.44 97 ARG A CA 1
ATOM 741 C C . ARG A 1 97 ? -16.726 -1.910 9.472 1.00 96.44 97 ARG A C 1
ATOM 743 O O . ARG A 1 97 ? -17.488 -1.592 10.382 1.00 96.44 97 ARG A O 1
ATOM 750 N N . LYS A 1 98 ? -16.317 -3.171 9.290 1.00 94.62 98 LYS A N 1
ATOM 751 C CA . LYS A 1 98 ? -16.705 -4.278 10.183 1.00 94.62 98 LYS A CA 1
ATOM 752 C C . LYS A 1 98 ? -16.187 -4.060 11.604 1.00 94.62 98 LYS A C 1
ATOM 754 O O . LYS A 1 98 ? -16.946 -4.225 12.555 1.00 94.62 98 LYS A O 1
ATOM 759 N N . LEU A 1 99 ? -14.930 -3.641 11.747 1.00 95.19 99 LEU A N 1
ATOM 760 C CA . LEU A 1 99 ? -14.343 -3.328 13.047 1.00 95.19 99 LEU A CA 1
ATOM 761 C C . LEU A 1 99 ? -15.124 -2.221 13.770 1.00 95.19 99 LEU A C 1
ATOM 763 O O . LEU A 1 99 ? -15.506 -2.396 14.925 1.00 95.19 99 LEU A O 1
ATOM 767 N N . MET A 1 100 ? -15.431 -1.122 13.077 1.00 94.88 100 MET A N 1
ATOM 768 C CA . MET A 1 100 ? -16.220 -0.024 13.645 1.00 94.88 100 MET A CA 1
ATOM 769 C C . MET A 1 100 ? -17.609 -0.484 14.101 1.00 94.88 100 MET A C 1
ATOM 771 O O . MET A 1 100 ? -18.064 -0.076 15.168 1.00 94.88 100 MET A O 1
ATOM 775 N N . ALA A 1 101 ? -18.267 -1.359 13.334 1.00 94.75 101 ALA A N 1
ATOM 776 C CA . ALA A 1 101 ? -19.563 -1.915 13.712 1.00 94.75 101 ALA A CA 1
ATOM 777 C C . ALA A 1 101 ? -19.481 -2.734 15.013 1.00 94.75 101 ALA A C 1
ATOM 779 O O . ALA A 1 101 ? -20.300 -2.537 15.912 1.00 94.75 101 ALA A O 1
ATOM 780 N N . PHE A 1 102 ? -18.467 -3.595 15.156 1.00 93.62 102 PHE A N 1
ATOM 781 C CA . PHE A 1 102 ? -18.266 -4.359 16.390 1.00 93.62 102 PHE A CA 1
ATOM 782 C C . PHE A 1 102 ? -17.938 -3.459 17.587 1.00 93.62 102 PHE A C 1
ATOM 784 O O . PHE A 1 102 ? -18.515 -3.632 18.659 1.00 93.62 102 PHE A O 1
ATOM 791 N N . GLN A 1 103 ? -17.072 -2.460 17.403 1.00 94.06 103 GLN A N 1
ATOM 792 C CA . GLN A 1 103 ? -16.737 -1.492 18.453 1.00 94.06 103 GLN A CA 1
ATOM 793 C C . GLN A 1 103 ? -17.948 -0.647 18.877 1.00 94.06 103 GLN A C 1
ATOM 795 O O . GLN A 1 103 ? -18.065 -0.276 20.043 1.00 94.06 103 GLN A O 1
ATOM 800 N N . ALA A 1 104 ? -18.844 -0.307 17.947 1.00 94.88 104 ALA A N 1
ATOM 801 C CA . ALA A 1 104 ? -20.072 0.418 18.263 1.00 94.88 104 ALA A CA 1
ATOM 802 C C . ALA A 1 104 ? -21.052 -0.448 19.068 1.00 94.88 104 ALA A C 1
ATOM 804 O O . ALA A 1 104 ? -21.653 0.038 20.025 1.00 94.88 104 ALA A O 1
ATOM 805 N N . LEU A 1 105 ? -21.188 -1.731 18.715 1.00 95.12 105 LEU A N 1
ATOM 806 C CA . LEU A 1 105 ? -22.024 -2.672 19.459 1.00 95.12 105 LEU A CA 1
ATOM 807 C C . LEU A 1 105 ? -21.513 -2.856 20.893 1.00 95.12 105 LEU A C 1
ATOM 809 O O . LEU A 1 105 ? -22.283 -2.686 21.834 1.00 95.12 105 LEU A O 1
ATOM 813 N N . GLN A 1 106 ? -20.212 -3.107 21.060 1.00 93.88 106 GLN A N 1
ATOM 814 C CA . GLN A 1 106 ? -19.602 -3.271 22.380 1.00 93.88 106 GLN A CA 1
ATOM 815 C C . GLN A 1 106 ? -19.788 -2.023 23.253 1.00 93.88 106 GLN A C 1
ATOM 817 O O . GLN A 1 106 ? -20.154 -2.138 24.421 1.00 93.88 106 GLN A O 1
ATOM 822 N N . ARG A 1 107 ? -19.587 -0.822 22.689 1.00 94.25 107 ARG A N 1
ATOM 823 C CA . ARG A 1 107 ? -19.818 0.439 23.412 1.00 94.25 107 ARG A CA 1
ATOM 824 C C . ARG A 1 107 ? -21.246 0.541 23.945 1.00 94.25 107 ARG A C 1
ATOM 826 O O . ARG A 1 107 ? -21.427 0.828 25.123 1.00 94.25 107 ARG A O 1
ATOM 833 N N . ARG A 1 108 ? -22.247 0.212 23.123 1.00 95.19 108 ARG A N 1
ATOM 834 C CA . ARG A 1 108 ? -23.659 0.209 23.543 1.00 95.19 108 ARG A CA 1
ATOM 835 C C . ARG A 1 108 ? -23.941 -0.791 24.661 1.00 95.19 108 ARG A C 1
ATOM 837 O O . ARG A 1 108 ? -24.719 -0.489 25.563 1.00 95.19 108 ARG A O 1
ATOM 844 N N . GLU A 1 109 ? -23.334 -1.974 24.619 1.00 94.62 109 GLU A N 1
ATOM 845 C CA . GLU A 1 109 ? -23.504 -2.974 25.679 1.00 94.62 109 GLU A CA 1
ATOM 846 C C . GLU A 1 109 ? -22.915 -2.502 27.011 1.00 94.62 109 GLU A C 1
ATOM 848 O O . GLU A 1 109 ? -23.569 -2.637 28.049 1.00 94.62 109 GLU A O 1
ATOM 853 N N . VAL A 1 110 ? -21.724 -1.897 26.974 1.00 95.38 110 VAL A N 1
ATOM 854 C CA . VAL A 1 110 ? -21.063 -1.309 28.148 1.00 95.38 110 VAL A CA 1
ATOM 855 C C . VAL A 1 110 ? -21.888 -0.155 28.716 1.00 95.38 110 VAL A C 1
ATOM 857 O O . VAL A 1 110 ? -22.166 -0.132 29.912 1.00 95.38 110 VAL A O 1
ATOM 860 N N . GLU A 1 111 ? -22.354 0.767 27.873 1.00 96.19 111 GLU A N 1
ATOM 861 C CA . GLU A 1 111 ? -23.216 1.882 28.287 1.00 96.19 111 GLU A CA 1
ATOM 862 C C . GLU A 1 111 ? -24.515 1.385 28.936 1.00 96.19 111 GLU A C 1
ATOM 864 O O . GLU A 1 111 ? -24.906 1.857 30.006 1.00 96.19 111 GLU A O 1
ATOM 869 N N . ALA A 1 112 ? -25.165 0.379 28.342 1.00 95.94 112 ALA A N 1
ATOM 870 C CA . ALA A 1 112 ? -26.371 -0.221 28.901 1.00 95.94 112 ALA A CA 1
ATOM 871 C C . ALA A 1 112 ? -26.106 -0.944 30.233 1.00 95.94 112 ALA A C 1
ATOM 873 O O . ALA A 1 112 ? -26.948 -0.903 31.133 1.00 95.94 112 ALA A O 1
ATOM 874 N N . ALA A 1 113 ? -24.959 -1.614 30.380 1.00 95.62 113 ALA A N 1
ATOM 875 C CA . ALA A 1 113 ? -24.560 -2.251 31.632 1.00 95.62 113 ALA A CA 1
ATOM 876 C C . ALA A 1 113 ? -24.310 -1.216 32.737 1.00 95.62 113 ALA A C 1
ATOM 878 O O . ALA A 1 113 ? -24.874 -1.354 33.822 1.00 95.62 113 ALA A O 1
ATOM 879 N N . ASN A 1 114 ? -23.572 -0.149 32.429 1.00 96.06 114 ASN A N 1
ATOM 880 C CA . ASN A 1 114 ? -23.293 0.946 33.356 1.00 96.06 114 ASN A CA 1
ATOM 881 C C . ASN A 1 114 ? -24.583 1.642 33.801 1.00 96.06 114 ASN A C 1
ATOM 883 O O . ASN A 1 114 ? -24.806 1.822 34.995 1.00 96.06 114 ASN A O 1
ATOM 887 N N . ALA A 1 115 ? -25.493 1.938 32.869 1.00 96.19 115 ALA A N 1
ATOM 888 C CA . ALA A 1 115 ? -26.787 2.531 33.199 1.00 96.19 115 ALA A CA 1
ATOM 889 C C . ALA A 1 115 ? -27.634 1.623 34.110 1.00 96.19 115 ALA A C 1
ATOM 891 O O . ALA A 1 115 ? -28.348 2.107 34.991 1.00 96.19 115 ALA A O 1
ATOM 892 N N . ARG A 1 116 ? -27.571 0.296 33.925 1.00 95.94 116 ARG A N 1
ATOM 893 C CA . ARG A 1 116 ? -28.246 -0.662 34.816 1.00 95.94 116 ARG A CA 1
ATOM 894 C C . ARG A 1 116 ? -27.605 -0.712 36.202 1.00 95.94 116 ARG A C 1
ATOM 896 O O . ARG A 1 116 ? -28.352 -0.789 37.173 1.00 95.94 116 ARG A O 1
ATOM 903 N N . ALA A 1 117 ? -26.276 -0.681 36.292 1.00 95.25 117 ALA A N 1
ATOM 904 C CA . ALA A 1 117 ? -25.549 -0.667 37.561 1.00 95.25 117 ALA A CA 1
ATOM 905 C C . ALA A 1 117 ? -25.852 0.611 38.356 1.00 95.25 117 ALA A C 1
ATOM 907 O O . ALA A 1 117 ? -26.335 0.525 39.479 1.00 95.25 117 ALA A O 1
ATOM 908 N N . GLN A 1 118 ? -25.743 1.777 37.716 1.00 94.94 118 GLN A N 1
ATOM 909 C CA . GLN A 1 118 ? -26.027 3.071 38.338 1.00 94.94 118 GLN A CA 1
ATOM 910 C C . GLN A 1 118 ? -27.467 3.164 38.868 1.00 94.94 118 GLN A C 1
ATOM 912 O O . GLN A 1 118 ? -27.704 3.664 39.963 1.00 94.94 118 GLN A O 1
ATOM 917 N N . ARG A 1 119 ? -28.450 2.622 38.131 1.00 94.69 119 ARG A N 1
ATOM 918 C CA . ARG A 1 119 ? -29.844 2.545 38.607 1.00 94.69 119 ARG A CA 1
ATOM 919 C C . ARG A 1 119 ? -30.018 1.626 39.818 1.00 94.69 119 ARG A C 1
ATOM 921 O O . ARG A 1 119 ? -30.929 1.861 40.605 1.00 94.69 119 ARG A O 1
ATOM 928 N N . ARG A 1 120 ? -29.227 0.556 39.939 1.00 93.94 120 ARG A N 1
ATOM 929 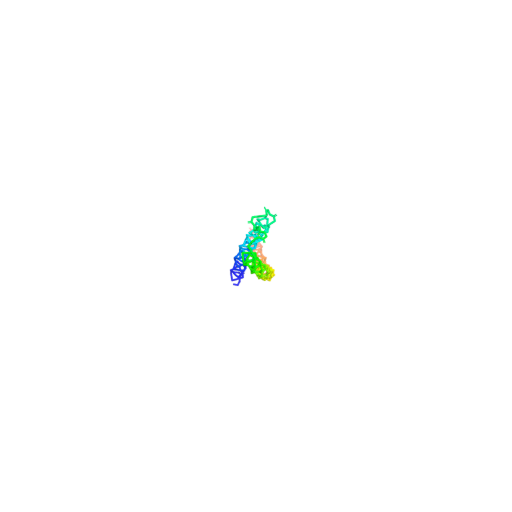C CA . ARG A 1 120 ? -29.267 -0.344 41.106 1.00 93.94 120 ARG A CA 1
ATOM 930 C C . ARG A 1 120 ? -28.647 0.333 42.321 1.00 93.94 120 ARG A C 1
ATOM 932 O O . ARG A 1 120 ? -29.307 0.405 43.348 1.00 93.94 120 ARG A O 1
ATOM 939 N N . GLU A 1 121 ? -27.463 0.914 42.157 1.00 93.88 121 GLU A N 1
ATOM 940 C CA . GLU A 1 121 ? -26.763 1.658 43.210 1.00 93.88 121 GLU A CA 1
ATOM 941 C C . GLU A 1 121 ? -27.612 2.816 43.747 1.00 93.88 121 GLU A C 1
ATOM 943 O O . GLU A 1 121 ? -27.742 2.977 44.957 1.00 93.88 121 GLU A O 1
ATOM 948 N N . GLN A 1 122 ? -28.266 3.577 42.860 1.00 92.75 122 GLN A N 1
ATOM 949 C CA . GLN A 1 122 ? -29.167 4.656 43.268 1.00 92.75 122 GLN A CA 1
ATOM 950 C C . GLN A 1 122 ? -30.341 4.137 44.112 1.00 92.75 122 GLN A C 1
ATOM 952 O O . GLN A 1 122 ? -30.641 4.707 45.156 1.00 92.75 122 GLN A O 1
ATOM 957 N N . ARG A 1 123 ? -30.976 3.028 43.707 1.00 93.69 123 ARG A N 1
ATOM 958 C CA . ARG A 1 123 ? -32.080 2.423 44.474 1.00 93.69 123 ARG A CA 1
ATOM 959 C C . ARG A 1 123 ? -31.628 1.936 45.848 1.00 93.69 123 ARG A C 1
ATOM 961 O O . ARG A 1 123 ? -32.332 2.154 46.826 1.00 93.69 123 ARG A O 1
ATOM 968 N N . GLU A 1 124 ? -30.470 1.289 45.926 1.00 93.56 124 GLU A N 1
ATOM 969 C CA . GLU A 1 124 ? -29.910 0.804 47.192 1.00 93.56 124 GLU A CA 1
ATOM 970 C C . GLU A 1 124 ? -29.572 1.964 48.141 1.00 93.56 124 GLU A C 1
ATOM 972 O O . GLU A 1 124 ? -29.871 1.895 49.337 1.00 93.56 124 GLU A O 1
ATOM 977 N N . ALA A 1 125 ? -29.018 3.057 47.607 1.00 92.56 125 ALA A N 1
ATOM 978 C CA . ALA A 1 125 ? -28.754 4.276 48.364 1.00 92.56 125 ALA A CA 1
ATOM 979 C C . ALA A 1 125 ? -30.050 4.923 48.888 1.00 92.56 125 ALA A C 1
ATOM 981 O O . ALA A 1 125 ? -30.126 5.265 50.072 1.00 92.56 125 ALA A O 1
ATOM 982 N N . ASP A 1 126 ? -31.080 5.031 48.043 1.00 92.62 126 ASP A N 1
ATOM 983 C CA . ASP A 1 126 ? -32.390 5.579 48.417 1.00 92.62 126 ASP A CA 1
ATOM 984 C C . ASP A 1 126 ? -33.066 4.726 49.507 1.00 92.62 126 ASP A C 1
ATOM 986 O O . ASP A 1 126 ? -33.594 5.258 50.487 1.00 92.62 126 ASP A O 1
ATOM 990 N N . GLU A 1 127 ? -33.006 3.393 49.396 1.00 92.06 127 GLU A N 1
ATOM 991 C CA . GLU A 1 127 ? -33.521 2.479 50.421 1.00 92.06 127 GLU A CA 1
ATOM 992 C C . GLU A 1 127 ? -32.796 2.640 51.760 1.00 92.06 127 GLU A C 1
ATOM 994 O O . GLU A 1 127 ? -33.432 2.639 52.821 1.00 92.06 127 GLU A O 1
ATOM 999 N N . PHE A 1 128 ? -31.470 2.774 51.734 1.00 91.12 128 PHE A N 1
ATOM 1000 C CA . PHE A 1 128 ? -30.683 2.983 52.943 1.00 91.12 128 PHE A CA 1
ATOM 1001 C C . PHE A 1 128 ? -31.030 4.321 53.609 1.00 91.12 128 PHE A C 1
ATOM 1003 O O . PHE A 1 128 ? -31.283 4.354 54.818 1.00 91.12 128 PHE A O 1
ATOM 1010 N N . ALA A 1 129 ? -31.124 5.400 52.826 1.00 89.44 129 ALA A N 1
ATOM 1011 C CA . ALA A 1 129 ? -31.514 6.722 53.307 1.00 89.44 129 ALA A CA 1
ATOM 1012 C C . ALA A 1 129 ? -32.928 6.716 53.915 1.00 89.44 129 ALA A C 1
ATOM 1014 O O . ALA A 1 129 ? -33.124 7.205 55.031 1.00 89.44 129 ALA A O 1
ATOM 1015 N N . ALA A 1 130 ? -33.900 6.088 53.244 1.00 88.12 130 ALA A N 1
ATOM 1016 C CA . ALA A 1 130 ? -35.268 5.963 53.743 1.00 88.12 130 ALA A CA 1
ATOM 1017 C C . ALA A 1 130 ? -35.338 5.171 55.062 1.00 88.12 130 ALA A C 1
ATOM 1019 O O . ALA A 1 130 ? -36.038 5.569 55.999 1.00 88.12 130 ALA A O 1
ATOM 1020 N N . ARG A 1 131 ? -34.577 4.072 55.181 1.00 86.44 131 ARG A N 1
ATOM 1021 C CA . ARG A 1 131 ? -34.488 3.283 56.423 1.00 86.44 131 ARG A CA 1
ATOM 1022 C C . ARG A 1 131 ? -33.831 4.069 57.557 1.00 86.44 131 ARG A C 1
ATOM 1024 O O . ARG A 1 131 ? -34.293 3.964 58.693 1.00 86.44 131 ARG A O 1
ATOM 1031 N N . ALA A 1 132 ? -32.774 4.831 57.279 1.00 85.50 132 ALA A N 1
ATOM 1032 C CA . ALA A 1 132 ? -32.105 5.669 58.273 1.00 85.50 132 ALA A CA 1
ATOM 1033 C C . ALA A 1 132 ? -33.043 6.773 58.791 1.00 85.50 132 ALA A C 1
ATOM 1035 O O . ALA A 1 132 ? -33.238 6.900 60.001 1.00 85.50 132 ALA A O 1
ATOM 1036 N N . PHE A 1 133 ? -33.713 7.483 57.881 1.00 83.31 133 PHE A N 1
ATOM 1037 C CA . PHE A 1 133 ? -34.668 8.536 58.224 1.00 83.31 133 PHE A CA 1
ATOM 1038 C C . PHE A 1 133 ? -35.868 8.003 59.025 1.00 83.31 133 PHE A C 1
ATOM 1040 O O . PHE A 1 133 ? -36.253 8.580 60.042 1.00 83.31 133 PHE A O 1
ATOM 1047 N N . GLY A 1 134 ? -36.415 6.843 58.643 1.00 79.69 134 GLY A N 1
ATOM 1048 C CA . GLY A 1 134 ? -37.512 6.202 59.374 1.00 79.69 134 GLY A CA 1
ATOM 1049 C C . GLY A 1 134 ? -37.152 5.786 60.808 1.00 79.69 134 GLY A C 1
ATOM 1050 O O . GLY A 1 134 ? -38.005 5.849 61.696 1.00 79.69 134 GLY A O 1
ATOM 1051 N N . ARG A 1 135 ? -35.895 5.394 61.070 1.00 76.19 135 ARG A N 1
ATOM 1052 C CA . ARG A 1 135 ? -35.414 5.128 62.441 1.00 76.19 135 ARG A CA 1
ATOM 1053 C C . ARG A 1 135 ? -35.293 6.412 63.253 1.00 76.19 135 ARG A C 1
ATOM 1055 O O . ARG A 1 135 ? -35.660 6.422 64.422 1.00 76.19 135 ARG A O 1
ATOM 1062 N N . GLN A 1 136 ? -34.821 7.485 62.627 1.00 74.88 136 GLN A N 1
ATOM 1063 C CA . GLN A 1 136 ? -34.645 8.782 63.273 1.00 74.88 136 GLN A CA 1
ATOM 1064 C C . GLN A 1 136 ? -35.992 9.413 63.662 1.00 74.88 136 GLN A C 1
ATOM 1066 O O . GLN A 1 136 ? -36.127 9.934 64.765 1.00 74.88 136 GLN A O 1
ATOM 1071 N N . LEU A 1 137 ? -37.022 9.259 62.822 1.00 67.38 137 LEU A N 1
ATOM 1072 C CA . LEU A 1 137 ? -38.393 9.671 63.145 1.00 67.38 137 LEU A CA 1
ATOM 1073 C C . LEU A 1 137 ? -39.016 8.856 64.290 1.00 67.38 137 LEU A C 1
ATOM 1075 O O . LEU A 1 137 ? -39.702 9.425 65.133 1.00 67.38 137 LEU A O 1
ATOM 1079 N N . ARG A 1 138 ? -38.761 7.541 64.366 1.00 63.12 138 ARG A N 1
ATOM 1080 C CA . ARG A 1 138 ? -39.245 6.704 65.485 1.00 63.12 138 ARG A CA 1
ATOM 1081 C C . ARG A 1 138 ? -38.524 6.965 66.804 1.00 63.12 138 ARG A C 1
ATOM 1083 O O . ARG A 1 138 ? -39.138 6.800 67.846 1.00 63.12 138 ARG A O 1
ATOM 1090 N N . GLY A 1 139 ? -37.251 7.357 66.769 1.00 59.94 139 GLY A N 1
ATOM 1091 C CA . GLY A 1 139 ? -36.491 7.723 67.969 1.00 59.94 139 GLY A CA 1
ATOM 1092 C C . GLY A 1 139 ? -36.824 9.114 68.517 1.00 59.94 139 GLY A C 1
ATOM 1093 O O . GLY A 1 139 ? -36.369 9.450 69.604 1.00 59.94 139 GLY A O 1
ATOM 1094 N N . SER A 1 140 ? -37.593 9.920 67.775 1.00 57.50 140 SER A N 1
ATOM 1095 C CA . SER A 1 140 ? -37.937 11.303 68.127 1.00 57.50 140 SER A CA 1
ATOM 1096 C C . SER A 1 140 ? -39.414 11.500 68.501 1.00 57.50 140 SER A C 1
ATOM 1098 O O . SER A 1 140 ? -39.838 12.644 68.673 1.00 57.50 140 SER A O 1
ATOM 1100 N N . MET A 1 141 ? -40.199 10.424 68.625 1.00 47.84 141 MET A N 1
ATOM 1101 C CA . MET A 1 141 ? -41.530 10.471 69.236 1.00 47.84 141 MET A CA 1
ATOM 1102 C C . MET A 1 141 ? -41.437 10.035 70.713 1.00 47.84 141 MET A C 1
ATOM 1104 O O . MET A 1 141 ? -40.904 8.950 70.954 1.00 47.84 141 MET A O 1
ATOM 1108 N N . PRO A 1 142 ? -41.887 10.878 71.667 1.00 53.38 142 PRO A N 1
ATOM 1109 C CA . PRO A 1 142 ? -41.861 10.605 73.108 1.00 53.38 142 PRO A CA 1
ATOM 1110 C C . PRO A 1 142 ? -42.863 9.532 73.550 1.00 53.38 142 PRO A C 1
ATOM 1112 O O . PRO A 1 142 ? -43.873 9.321 72.838 1.00 53.38 142 PRO A O 1
#

Organism: NCBI:txid2728837

Secondary structure (DSSP, 8-state):
-HHHHHHHHHHHHHHHHHHHHHHHHHHHHHHHHHHHHHHHHHHHHTT-S-TT-HHHHHHHHHHHHHHHHHHHHHHHHHHHHHHHHHHHHHHHHHHHHHHHHHHHHHHHHHHHHHHHHHHHHHHHHHHHHHHHHHHHHHTT--

Sequence (142 aa):
MIETAEAVRDQAAAALAQLRQAVAQAATTLQRLQDFRAECLARSAAGTLGATDGAGLQGYQRFVGRLDEAIALQQQEVRRREARVQEQQLRLQECQRKLMAFQALQRREVEAANARAQRREQREADEFAARAFGRQLRGSMP

Radius of gyration: 36.95 Å; chains: 1; bounding box: 70×22×117 Å

InterPro domains:
  IPR012823 Flagellar export FliJ [PF02050] (3-137)
  IPR012823 Flagellar export FliJ [TIGR02473] (3-135)
  IPR052570 Flagellar FliJ [PTHR38786] (2-136)
  IPR053716 Flagellar assembly and chemotaxis effector [G3DSA:1.10.287.1700] (1-136)